Protein AF-A0A955S721-F1 (afdb_monomer_lite)

pLDDT: mean 91.42, std 8.75, range [53.0, 98.25]

Secondary structure (DSSP, 8-state):
---HHHHHHHHHTTS--HHHHHHHHHHHHHHHHHHHHHHHHHHHHHIIIIIHHHHHHHHHHHHHHHHHHHHHH----HHHHHHHHHHHHHHHHHHHHHHHHHHHTTT--HHHHHHHHHHHHHHHHHHHTTS-TTT-SS--HHHHHH--

Structure (mmCIF, N/CA/C/O backbone):
data_AF-A0A955S721-F1
#
_entry.id   AF-A0A955S721-F1
#
loop_
_atom_site.group_PDB
_atom_site.id
_atom_site.type_symbol
_atom_site.label_atom_id
_atom_site.label_alt_id
_atom_site.label_comp_id
_atom_site.label_asym_id
_atom_site.label_entity_id
_atom_site.label_seq_id
_atom_site.pdbx_PDB_ins_code
_atom_site.Cartn_x
_atom_site.Cartn_y
_atom_site.Cartn_z
_atom_site.occupancy
_atom_site.B_iso_or_equiv
_atom_site.auth_seq_id
_atom_site.auth_comp_id
_atom_site.auth_asym_id
_atom_site.auth_atom_id
_atom_site.pdbx_PDB_model_num
ATOM 1 N N . MET A 1 1 ? 17.871 -9.923 -25.644 1.00 61.72 1 MET A N 1
ATOM 2 C CA . MET A 1 1 ? 18.317 -9.197 -26.860 1.00 61.72 1 MET A CA 1
ATOM 3 C C . MET A 1 1 ? 19.834 -9.193 -27.061 1.00 61.72 1 MET A C 1
ATOM 5 O O . MET A 1 1 ? 20.244 -9.064 -28.200 1.00 61.72 1 MET A O 1
ATOM 9 N N . LYS A 1 2 ? 20.662 -9.398 -26.020 1.00 66.12 2 LYS A N 1
ATOM 10 C CA . LYS A 1 2 ? 22.135 -9.468 -26.142 1.00 66.12 2 LYS A CA 1
ATOM 11 C C . LYS A 1 2 ? 22.715 -10.851 -26.504 1.00 66.12 2 LYS A C 1
ATOM 13 O O . LYS A 1 2 ? 23.930 -10.991 -26.593 1.00 66.12 2 LYS A O 1
ATOM 18 N N . ASP A 1 3 ? 21.881 -11.883 -26.681 1.00 80.56 3 ASP A N 1
ATOM 19 C CA . ASP A 1 3 ? 22.364 -13.206 -27.108 1.00 80.56 3 ASP A CA 1
ATOM 20 C C . ASP A 1 3 ? 22.843 -13.121 -28.564 1.00 80.56 3 ASP A C 1
ATOM 22 O O . ASP A 1 3 ? 22.133 -12.620 -29.441 1.00 80.56 3 ASP A O 1
ATOM 26 N N . LYS A 1 4 ? 24.049 -13.630 -28.814 1.00 77.75 4 LYS A N 1
ATOM 27 C CA . LYS A 1 4 ? 24.694 -13.636 -30.127 1.00 77.75 4 LYS A CA 1
ATOM 28 C C . LYS A 1 4 ? 23.830 -14.325 -31.191 1.00 77.75 4 LYS A C 1
ATOM 30 O O . LYS A 1 4 ? 23.745 -13.828 -32.308 1.00 77.75 4 LYS A O 1
ATOM 35 N N . ARG A 1 5 ? 23.106 -15.388 -30.822 1.00 82.75 5 ARG A N 1
ATOM 36 C CA . ARG A 1 5 ? 22.188 -16.116 -31.718 1.00 82.75 5 ARG A CA 1
ATOM 37 C C . ARG A 1 5 ? 21.004 -15.260 -32.160 1.00 82.75 5 ARG A C 1
ATOM 39 O O . ARG A 1 5 ? 20.544 -15.379 -33.290 1.00 82.75 5 ARG A O 1
ATOM 46 N N . ILE A 1 6 ? 20.521 -14.389 -31.272 1.00 80.62 6 ILE A N 1
ATOM 47 C CA . ILE A 1 6 ? 19.428 -13.461 -31.574 1.00 80.62 6 ILE A CA 1
ATOM 48 C C . ILE A 1 6 ? 19.939 -12.386 -32.536 1.00 80.62 6 ILE A C 1
ATOM 50 O O . ILE A 1 6 ? 19.317 -12.158 -33.567 1.00 80.62 6 ILE A O 1
ATOM 54 N N . ALA A 1 7 ? 21.096 -11.782 -32.258 1.00 80.94 7 ALA A N 1
ATOM 55 C CA . ALA A 1 7 ? 21.677 -10.771 -33.142 1.00 80.94 7 ALA A CA 1
ATOM 56 C C . ALA A 1 7 ? 21.934 -11.306 -34.565 1.00 80.94 7 ALA A C 1
ATOM 58 O O . ALA A 1 7 ? 21.541 -10.665 -35.537 1.00 80.94 7 ALA A O 1
ATOM 59 N N . GLU A 1 8 ? 22.505 -12.509 -34.685 1.00 83.75 8 GLU A N 1
ATOM 60 C CA . GLU A 1 8 ? 22.779 -13.161 -35.974 1.00 83.75 8 GLU A CA 1
ATOM 61 C C . GLU A 1 8 ? 21.500 -13.486 -36.765 1.00 83.75 8 GLU A C 1
ATOM 63 O O . GLU A 1 8 ? 21.492 -13.394 -37.994 1.00 83.75 8 GLU A O 1
ATOM 68 N N . LEU A 1 9 ? 20.405 -13.840 -36.081 1.00 87.00 9 LEU A N 1
ATOM 69 C CA . LEU A 1 9 ? 19.104 -14.076 -36.711 1.00 87.00 9 LEU A CA 1
ATOM 70 C C . LEU A 1 9 ? 18.547 -12.786 -37.333 1.00 87.00 9 LEU A C 1
ATOM 72 O O . LEU A 1 9 ? 18.195 -12.768 -38.512 1.00 87.00 9 LEU A O 1
ATOM 76 N N . PHE A 1 10 ? 18.493 -11.699 -36.559 1.00 85.56 10 PHE A N 1
ATOM 77 C CA . PHE A 1 10 ? 17.971 -10.406 -37.022 1.00 85.56 10 PHE A CA 1
ATOM 78 C C . PHE A 1 10 ? 18.799 -9.815 -38.170 1.00 85.56 10 PHE A C 1
ATOM 80 O O . PHE A 1 10 ? 18.228 -9.261 -39.114 1.00 85.56 10 PHE A O 1
ATOM 87 N N . GLU A 1 11 ? 20.121 -9.989 -38.122 1.00 85.00 11 GLU A N 1
ATOM 88 C CA . GLU A 1 11 ? 21.040 -9.527 -39.160 1.00 85.00 11 GLU A CA 1
ATOM 89 C C . GLU A 1 11 ? 20.899 -10.355 -40.449 1.00 85.00 11 GLU A C 1
ATOM 91 O O . GLU A 1 11 ? 20.787 -9.787 -41.538 1.00 85.00 11 GLU A O 1
ATOM 96 N N . ARG A 1 12 ? 20.783 -11.690 -40.344 1.00 86.69 12 ARG A N 1
ATOM 97 C CA . ARG A 1 12 ? 20.548 -12.582 -41.497 1.00 86.69 12 ARG A CA 1
ATOM 98 C C . ARG A 1 12 ? 19.253 -12.245 -42.234 1.00 86.69 12 ARG A C 1
ATOM 100 O O . ARG A 1 12 ? 19.220 -12.280 -43.462 1.00 86.69 12 ARG A O 1
ATOM 107 N N . HIS A 1 13 ? 18.199 -11.914 -41.494 1.00 88.88 13 HIS A N 1
ATOM 108 C CA . HIS A 1 13 ? 16.909 -11.530 -42.066 1.00 88.88 13 HIS A CA 1
ATOM 109 C C . HIS A 1 13 ? 16.834 -10.047 -42.474 1.00 88.88 13 HIS A C 1
ATOM 111 O O . HIS A 1 13 ? 15.786 -9.615 -42.945 1.00 88.88 13 HIS A O 1
ATOM 117 N N . LYS A 1 14 ? 17.929 -9.278 -42.337 1.00 83.50 14 LYS A N 1
ATOM 118 C CA . LYS A 1 14 ? 18.011 -7.838 -42.651 1.00 83.50 14 LYS A CA 1
ATOM 119 C C . LYS A 1 14 ? 16.933 -6.994 -41.955 1.00 83.50 14 LYS A C 1
ATOM 121 O O . LYS A 1 14 ? 16.479 -5.995 -42.503 1.00 83.50 14 LYS A O 1
ATOM 126 N N . VAL A 1 15 ? 16.518 -7.405 -40.755 1.00 89.12 15 VAL A N 1
ATOM 127 C CA . VAL A 1 15 ? 15.484 -6.711 -39.972 1.00 89.12 15 VAL A CA 1
ATOM 128 C C . VAL A 1 15 ? 16.112 -5.634 -39.089 1.00 89.12 15 VAL A C 1
ATOM 130 O O . VAL A 1 15 ? 15.632 -4.507 -39.068 1.00 89.12 15 VAL A O 1
ATOM 133 N N . LEU A 1 16 ? 17.184 -5.974 -38.363 1.00 84.12 16 LEU A N 1
ATOM 134 C CA . LEU A 1 16 ? 17.937 -5.053 -37.506 1.00 84.12 16 LEU A CA 1
ATOM 135 C C . LEU A 1 16 ? 19.421 -5.428 -37.506 1.00 84.12 16 LEU A C 1
ATOM 137 O O . LEU A 1 16 ? 19.770 -6.608 -37.467 1.00 84.12 16 LEU A O 1
ATOM 141 N N . SER A 1 17 ? 20.289 -4.422 -37.481 1.00 86.81 17 SER A N 1
ATOM 142 C CA . SER A 1 17 ? 21.715 -4.591 -37.205 1.00 86.81 17 SER A CA 1
ATOM 143 C C . SER A 1 17 ? 21.972 -4.807 -35.711 1.00 86.81 17 SER A C 1
ATOM 145 O O . SER A 1 17 ? 21.184 -4.407 -34.848 1.00 86.81 17 SER A O 1
ATOM 147 N N . LYS A 1 18 ? 23.136 -5.376 -35.375 1.00 84.88 18 LYS A N 1
ATOM 148 C CA . LYS A 1 18 ? 23.574 -5.532 -33.979 1.00 84.88 18 LYS A CA 1
ATOM 149 C C . LYS A 1 18 ? 23.572 -4.204 -33.206 1.00 84.88 18 LYS A C 1
ATOM 151 O O . LYS A 1 18 ? 23.126 -4.159 -32.065 1.00 84.88 18 LYS A O 1
ATOM 156 N N . LYS A 1 19 ? 24.010 -3.112 -33.846 1.00 86.56 19 LYS A N 1
ATOM 157 C CA . LYS A 1 19 ? 24.032 -1.769 -33.243 1.00 86.56 19 LYS A CA 1
ATOM 158 C C . LYS A 1 19 ? 22.622 -1.264 -32.921 1.00 86.56 19 LYS A C 1
ATOM 160 O O . LYS A 1 19 ? 22.406 -0.691 -31.857 1.00 86.56 19 LYS A O 1
ATOM 165 N N . GLU A 1 20 ? 21.664 -1.483 -33.819 1.00 85.62 20 GLU A N 1
ATOM 166 C CA . GLU A 1 20 ? 20.265 -1.100 -33.595 1.00 85.62 20 GLU A CA 1
ATOM 167 C C . GLU A 1 20 ? 19.607 -1.952 -32.505 1.00 85.62 20 GLU A C 1
ATOM 169 O O . GLU A 1 20 ? 18.848 -1.422 -31.696 1.00 85.62 20 GLU A O 1
ATOM 174 N N . LEU A 1 21 ? 19.922 -3.250 -32.438 1.00 86.88 21 LEU A N 1
ATOM 175 C CA . LEU A 1 21 ? 19.459 -4.132 -31.362 1.00 86.88 21 LEU A CA 1
ATOM 176 C C . LEU A 1 21 ? 19.964 -3.684 -29.988 1.00 86.88 21 LEU A C 1
ATOM 178 O O . LEU A 1 21 ? 19.173 -3.619 -29.046 1.00 86.88 21 LEU A O 1
ATOM 182 N N . ASP A 1 22 ? 21.252 -3.357 -29.877 1.00 86.62 22 ASP A N 1
ATOM 183 C CA . ASP A 1 22 ? 21.845 -2.878 -28.626 1.00 86.62 22 ASP A CA 1
ATOM 184 C C . ASP A 1 22 ? 21.250 -1.524 -28.208 1.00 86.62 22 ASP A C 1
ATOM 186 O O . ASP A 1 22 ? 20.913 -1.331 -27.038 1.00 86.62 22 ASP A O 1
ATOM 190 N N . SER A 1 23 ? 21.047 -0.611 -29.165 1.00 88.75 23 SER A N 1
ATOM 191 C CA . SER A 1 23 ? 20.403 0.683 -28.911 1.00 88.75 23 SER A CA 1
ATOM 192 C C . SER A 1 23 ? 18.960 0.519 -28.426 1.00 88.75 23 SER A C 1
ATOM 194 O O . SER A 1 23 ? 18.592 1.110 -27.413 1.00 88.75 23 SER A O 1
ATOM 196 N N . ARG A 1 24 ? 18.159 -0.332 -29.082 1.00 90.19 24 ARG A N 1
ATOM 197 C CA . ARG A 1 24 ? 16.780 -0.628 -28.656 1.00 90.19 24 ARG A CA 1
ATOM 198 C C . ARG A 1 24 ? 16.731 -1.263 -27.274 1.00 90.19 24 ARG A C 1
ATOM 200 O O . ARG A 1 24 ? 15.890 -0.885 -26.470 1.00 90.19 24 ARG A O 1
ATOM 207 N N . TYR A 1 25 ? 17.634 -2.200 -26.988 1.00 89.19 25 TYR A N 1
ATOM 208 C CA . TYR A 1 25 ? 17.732 -2.796 -25.659 1.00 89.19 25 TYR A CA 1
ATOM 209 C C . TYR A 1 25 ? 17.993 -1.732 -24.587 1.00 89.19 25 TYR A C 1
ATOM 211 O O . TYR A 1 25 ? 17.319 -1.745 -23.564 1.00 89.19 25 TYR A O 1
ATOM 219 N N . GLY A 1 26 ? 18.919 -0.798 -24.839 1.00 89.31 26 GLY A N 1
ATOM 220 C CA . GLY A 1 26 ? 19.186 0.317 -23.928 1.00 89.31 26 GLY A CA 1
ATOM 221 C C . GLY A 1 26 ? 17.935 1.149 -23.645 1.00 89.31 26 GLY A C 1
ATOM 222 O O . GLY A 1 26 ? 17.571 1.314 -22.485 1.00 89.31 26 GLY A O 1
ATOM 223 N N . VAL A 1 27 ? 17.229 1.573 -24.699 1.00 93.12 27 VAL A N 1
ATOM 224 C CA . VAL A 1 27 ? 15.976 2.342 -24.575 1.00 93.12 27 VAL A CA 1
ATOM 225 C C . VAL A 1 27 ? 14.912 1.566 -23.795 1.00 93.12 27 VAL A C 1
ATOM 227 O O . VAL A 1 27 ? 14.238 2.138 -22.941 1.00 93.12 27 VAL A O 1
ATOM 230 N N . TYR A 1 28 ? 14.753 0.262 -24.044 1.00 92.44 28 TYR A N 1
ATOM 231 C CA . TYR A 1 28 ? 13.777 -0.556 -23.318 1.00 92.44 28 TYR A CA 1
ATOM 232 C C . TYR A 1 28 ? 14.135 -0.742 -21.847 1.00 92.44 28 TYR A C 1
ATOM 234 O O . TYR A 1 28 ? 13.242 -0.682 -21.006 1.00 92.44 28 TYR A O 1
ATOM 242 N N . THR A 1 29 ? 15.413 -0.952 -21.525 1.00 92.75 29 THR A N 1
ATOM 243 C CA . THR A 1 29 ? 15.860 -1.038 -20.131 1.00 92.75 29 THR A CA 1
ATOM 244 C C . THR A 1 29 ? 15.613 0.277 -19.403 1.00 92.75 29 THR A C 1
ATOM 246 O O . THR A 1 29 ? 15.015 0.253 -18.334 1.00 92.75 29 THR A O 1
ATOM 249 N N . GLU A 1 30 ? 15.987 1.409 -19.999 1.00 94.25 30 GLU A N 1
ATOM 250 C CA . GLU A 1 30 ? 15.743 2.732 -19.416 1.00 94.25 30 GLU A CA 1
ATOM 251 C C . GLU A 1 30 ? 14.246 2.973 -19.202 1.00 94.25 30 GLU A C 1
ATOM 253 O O . GLU A 1 30 ? 13.820 3.279 -18.094 1.00 94.25 30 GLU A O 1
ATOM 258 N N . THR A 1 31 ? 13.427 2.725 -20.228 1.00 95.69 31 THR A N 1
ATOM 259 C CA . THR A 1 31 ? 11.966 2.871 -20.139 1.00 95.69 31 THR A CA 1
ATOM 260 C C . THR A 1 31 ? 11.388 2.009 -19.016 1.00 95.69 31 THR A C 1
ATOM 262 O O . THR A 1 31 ? 10.575 2.485 -18.228 1.00 95.69 31 THR A O 1
ATOM 265 N N . TYR A 1 32 ? 11.819 0.750 -18.909 1.00 95.31 32 TYR A N 1
ATOM 266 C CA . TYR A 1 32 ? 11.372 -0.157 -17.854 1.00 95.31 32 TYR A CA 1
ATOM 267 C C . TYR A 1 32 ? 11.765 0.343 -16.459 1.00 95.31 32 TYR A C 1
ATOM 269 O O . TYR A 1 32 ? 10.926 0.381 -15.560 1.00 95.31 32 TYR A O 1
ATOM 277 N N . GLU A 1 33 ? 13.022 0.751 -16.272 1.00 96.00 33 GLU A N 1
ATOM 278 C CA . GLU A 1 33 ? 13.502 1.288 -14.996 1.00 96.00 33 GLU A CA 1
ATOM 279 C C . GLU A 1 33 ? 12.746 2.553 -14.588 1.00 96.00 33 GLU A C 1
ATOM 281 O O . GLU A 1 33 ? 12.371 2.703 -13.423 1.00 96.00 33 GLU A O 1
ATOM 286 N N . THR A 1 34 ? 12.476 3.429 -15.551 1.00 95.94 34 THR A N 1
ATOM 287 C CA . THR A 1 34 ? 11.700 4.649 -15.358 1.00 95.94 34 THR A CA 1
ATOM 288 C C . THR A 1 34 ? 10.262 4.344 -14.951 1.00 95.94 34 THR A C 1
ATOM 290 O O . THR A 1 34 ? 9.798 4.892 -13.952 1.00 95.94 34 THR A O 1
ATOM 293 N N . ILE A 1 35 ? 9.572 3.441 -15.657 1.00 97.75 35 ILE A N 1
ATOM 294 C CA . ILE A 1 35 ? 8.191 3.047 -15.335 1.00 97.75 35 ILE A CA 1
ATOM 295 C C . ILE A 1 35 ? 8.109 2.485 -13.915 1.00 97.75 35 ILE A C 1
ATOM 297 O O . ILE A 1 35 ? 7.329 2.988 -13.113 1.00 97.75 35 ILE A O 1
ATOM 301 N N . VAL A 1 36 ? 8.967 1.521 -13.565 1.00 97.75 36 VAL A N 1
ATOM 302 C CA . VAL A 1 36 ? 8.957 0.895 -12.230 1.00 97.75 36 VAL A CA 1
ATOM 303 C C . VAL A 1 36 ? 9.166 1.928 -11.120 1.00 97.75 36 VAL A C 1
ATOM 305 O O . VAL A 1 36 ? 8.556 1.838 -10.055 1.00 97.75 36 VAL A O 1
ATOM 308 N N . ARG A 1 37 ? 10.025 2.929 -11.344 1.00 97.56 37 ARG A N 1
ATOM 309 C CA . ARG A 1 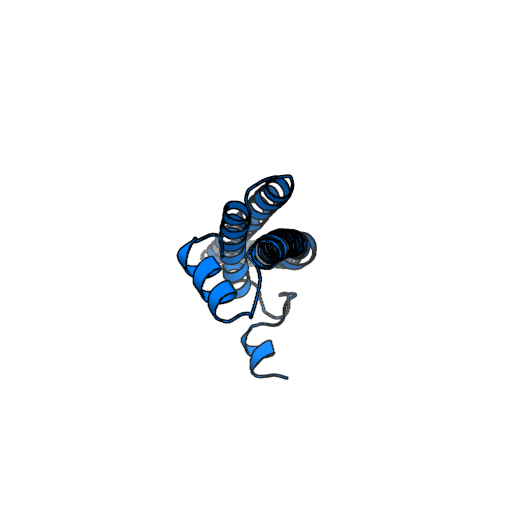37 ? 10.246 4.006 -10.370 1.00 97.56 37 ARG A CA 1
ATOM 310 C C . ARG A 1 37 ? 9.041 4.933 -10.247 1.00 97.56 37 ARG A C 1
ATOM 312 O O . ARG A 1 37 ? 8.703 5.311 -9.129 1.00 97.56 37 ARG A O 1
ATOM 319 N N . TYR A 1 38 ? 8.400 5.288 -11.360 1.00 97.88 38 TYR A N 1
ATOM 320 C CA . TYR A 1 38 ? 7.186 6.103 -11.334 1.00 97.88 38 TYR A CA 1
ATOM 321 C C . TYR A 1 38 ? 6.028 5.379 -10.647 1.00 97.88 38 TYR A C 1
ATOM 323 O O . TYR A 1 38 ? 5.382 5.972 -9.789 1.00 97.88 38 TYR A O 1
ATOM 331 N N . GLU A 1 39 ? 5.810 4.101 -10.957 1.00 97.44 39 GLU A N 1
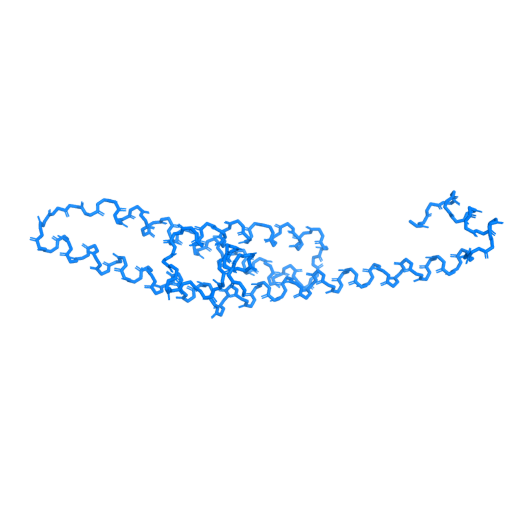ATOM 332 C CA . GLU A 1 39 ? 4.798 3.268 -10.299 1.00 97.44 39 GLU A CA 1
ATOM 333 C C . GLU A 1 39 ? 5.045 3.174 -8.792 1.00 97.44 39 GLU A C 1
ATOM 335 O O . GLU A 1 39 ? 4.122 3.365 -8.004 1.00 97.44 39 GLU A O 1
ATOM 340 N N . GLY A 1 40 ? 6.298 2.963 -8.374 1.00 97.81 40 GLY A N 1
ATOM 341 C CA . GLY A 1 40 ? 6.648 2.931 -6.955 1.00 97.81 40 GLY A CA 1
ATOM 342 C C . GLY A 1 40 ? 6.435 4.269 -6.248 1.00 97.81 40 GLY A C 1
ATOM 343 O O . GLY A 1 40 ? 5.933 4.296 -5.126 1.00 97.81 40 GLY A O 1
ATOM 344 N N . ALA A 1 41 ? 6.778 5.385 -6.895 1.00 97.88 41 ALA A N 1
ATOM 345 C CA . ALA A 1 41 ? 6.542 6.715 -6.339 1.00 97.88 41 ALA A CA 1
ATOM 346 C C . ALA A 1 41 ? 5.042 7.010 -6.199 1.00 97.88 41 ALA A C 1
ATOM 348 O O . ALA A 1 41 ? 4.611 7.503 -5.159 1.00 97.88 41 ALA A O 1
ATOM 349 N N . LEU A 1 42 ? 4.253 6.662 -7.219 1.00 97.69 42 LEU A N 1
ATOM 350 C CA . LEU A 1 42 ? 2.803 6.812 -7.200 1.00 97.69 42 LEU A CA 1
ATOM 351 C C . LEU A 1 42 ? 2.168 5.945 -6.108 1.00 97.69 42 LEU A C 1
ATOM 353 O O . LEU A 1 42 ? 1.347 6.442 -5.347 1.00 97.69 42 LEU A O 1
ATOM 357 N N . ALA A 1 43 ? 2.578 4.681 -5.984 1.00 97.31 43 ALA A N 1
ATOM 358 C CA . ALA A 1 43 ? 2.077 3.787 -4.944 1.00 97.31 43 ALA A CA 1
ATOM 359 C C . ALA A 1 43 ? 2.338 4.355 -3.539 1.00 97.31 43 ALA A C 1
ATOM 361 O O . ALA A 1 43 ? 1.422 4.420 -2.723 1.00 97.31 43 ALA A O 1
ATOM 362 N N . ALA A 1 44 ? 3.560 4.829 -3.273 1.00 97.81 44 ALA A N 1
ATOM 363 C CA . ALA A 1 44 ? 3.900 5.466 -2.002 1.00 97.81 44 ALA A CA 1
ATOM 364 C C . ALA A 1 44 ? 3.048 6.718 -1.730 1.00 97.81 44 ALA A C 1
ATOM 366 O O . ALA A 1 44 ? 2.598 6.935 -0.604 1.00 97.81 44 ALA A O 1
ATOM 367 N N . ASP A 1 45 ? 2.816 7.545 -2.750 1.00 97.94 45 ASP A N 1
ATOM 368 C CA . ASP A 1 45 ? 1.988 8.744 -2.631 1.00 97.94 45 ASP A CA 1
ATOM 369 C C . ASP A 1 45 ? 0.525 8.403 -2.320 1.00 97.94 45 ASP A C 1
ATOM 371 O O . ASP A 1 45 ? -0.035 8.918 -1.351 1.00 97.94 45 ASP A O 1
ATOM 375 N N . MET A 1 46 ? -0.064 7.459 -3.060 1.00 97.00 46 MET A N 1
ATOM 376 C CA . MET A 1 46 ? -1.432 6.981 -2.840 1.00 97.00 46 MET A CA 1
ATOM 377 C C . MET A 1 46 ? -1.621 6.396 -1.438 1.00 97.00 46 MET A C 1
ATOM 379 O O . MET A 1 46 ? -2.629 6.675 -0.788 1.00 97.00 46 MET A O 1
ATOM 383 N N . VAL A 1 47 ? -0.655 5.621 -0.931 1.00 97.00 47 VAL A N 1
ATOM 384 C CA . VAL A 1 47 ? -0.763 5.064 0.425 1.00 97.00 47 VAL A CA 1
ATOM 385 C C . VAL A 1 47 ? -0.796 6.170 1.479 1.00 97.00 47 VAL A C 1
ATOM 387 O O . VAL A 1 47 ? -1.658 6.146 2.356 1.00 97.00 47 VAL A O 1
ATOM 390 N N . LYS A 1 48 ? 0.084 7.172 1.382 1.00 96.69 48 LYS A N 1
ATOM 391 C CA . LYS A 1 48 ? 0.147 8.274 2.360 1.00 96.69 48 LYS A CA 1
ATOM 392 C C . LYS A 1 48 ? -1.055 9.208 2.299 1.00 96.69 48 LYS A C 1
ATOM 394 O O . LYS A 1 48 ? -1.467 9.724 3.333 1.00 96.69 48 LYS A O 1
ATOM 399 N N . THR A 1 49 ? -1.551 9.487 1.097 1.00 96.12 49 THR A N 1
ATOM 400 C CA . THR A 1 49 ? -2.545 10.546 0.871 1.00 96.12 49 THR A CA 1
ATOM 401 C C . THR A 1 49 ? -3.978 10.036 0.871 1.00 96.12 49 THR A C 1
ATOM 403 O O . THR A 1 49 ? -4.876 10.800 1.213 1.00 96.12 49 THR A O 1
ATOM 406 N N . LEU A 1 50 ? -4.197 8.763 0.528 1.00 95.94 50 LEU A N 1
ATOM 407 C CA . LEU A 1 50 ? -5.529 8.171 0.405 1.00 95.94 50 LEU A CA 1
ATOM 408 C C . LEU A 1 50 ? -5.743 7.062 1.442 1.00 95.94 50 LEU A C 1
ATOM 410 O O . LEU A 1 50 ? -6.625 7.167 2.290 1.00 95.94 50 LEU A O 1
ATOM 414 N N . ILE A 1 51 ? -4.918 6.011 1.408 1.00 95.75 51 ILE A N 1
ATOM 415 C CA . ILE A 1 51 ? -5.201 4.759 2.136 1.00 95.75 51 ILE A CA 1
ATOM 416 C C . ILE A 1 51 ? -4.987 4.897 3.648 1.00 95.75 51 ILE A C 1
ATOM 418 O O . ILE A 1 51 ? -5.863 4.529 4.429 1.00 95.75 51 ILE A O 1
ATOM 422 N N . VAL A 1 52 ? -3.842 5.432 4.086 1.00 95.12 52 VAL A N 1
ATOM 423 C CA . VAL A 1 52 ? -3.542 5.598 5.519 1.00 95.12 52 VAL A CA 1
ATOM 424 C C . VAL A 1 52 ? -4.547 6.531 6.209 1.00 95.12 52 VAL A C 1
ATOM 426 O O . VAL A 1 52 ? -5.033 6.155 7.275 1.00 95.12 52 VAL A O 1
ATOM 429 N N . PRO A 1 53 ? -4.926 7.694 5.638 1.00 96.06 53 PRO A N 1
ATOM 430 C CA . PRO A 1 53 ? -5.980 8.532 6.211 1.00 96.06 53 PRO A CA 1
ATOM 431 C C . PRO A 1 53 ? -7.319 7.804 6.387 1.00 96.06 53 PRO A C 1
ATOM 433 O O . PRO A 1 53 ? -7.902 7.877 7.467 1.00 96.06 53 PRO A O 1
ATOM 436 N N . ALA A 1 54 ? -7.765 7.044 5.380 1.00 95.94 54 ALA A N 1
ATOM 437 C CA . ALA A 1 54 ? -9.003 6.265 5.454 1.00 95.94 54 ALA A CA 1
ATOM 438 C C . ALA A 1 54 ? -8.945 5.180 6.549 1.00 95.94 54 ALA A C 1
ATOM 440 O O . ALA A 1 54 ? -9.868 5.028 7.354 1.00 95.94 54 ALA A O 1
ATOM 441 N N . ALA A 1 55 ? -7.826 4.453 6.639 1.00 96.12 55 ALA A N 1
ATOM 442 C CA . ALA A 1 55 ? -7.613 3.456 7.686 1.00 96.12 55 ALA A CA 1
ATOM 443 C C . ALA A 1 55 ? -7.565 4.086 9.091 1.00 96.12 55 ALA A C 1
ATOM 445 O O . ALA A 1 55 ? -8.074 3.503 10.054 1.00 96.12 55 ALA A O 1
ATOM 446 N N . LEU A 1 56 ? -6.986 5.283 9.220 1.00 96.06 56 LEU A N 1
ATOM 447 C CA . LEU A 1 56 ? -6.911 6.019 10.480 1.00 96.06 56 LEU A CA 1
ATOM 448 C C . LEU A 1 56 ? -8.295 6.487 10.948 1.00 96.06 56 LEU A C 1
ATOM 450 O O . LEU A 1 56 ? -8.615 6.345 12.130 1.00 96.06 56 LEU A O 1
ATOM 454 N N . GLU A 1 57 ? -9.124 6.993 10.033 1.00 96.50 57 GLU A N 1
ATOM 455 C CA . GLU A 1 57 ? -10.515 7.363 10.317 1.00 96.50 57 GLU A CA 1
ATOM 456 C C . GLU A 1 57 ? -11.301 6.160 10.851 1.00 96.50 57 GLU A C 1
ATOM 458 O O . GLU A 1 57 ? -11.904 6.219 11.926 1.00 96.50 57 GLU A O 1
ATOM 463 N N . TYR A 1 58 ? -11.220 5.020 10.162 1.00 96.81 58 TYR A N 1
ATOM 464 C CA . TYR A 1 58 ? -11.909 3.813 10.605 1.00 96.81 58 TYR A CA 1
ATOM 465 C C . TYR A 1 58 ? -11.383 3.286 11.952 1.00 96.81 58 TYR A C 1
ATOM 467 O O . TYR A 1 58 ? -12.162 2.889 12.821 1.00 96.81 58 TYR A O 1
ATOM 475 N N . THR A 1 59 ? -10.069 3.357 12.179 1.00 96.38 59 THR A N 1
ATOM 476 C CA . THR A 1 59 ? -9.437 3.020 13.467 1.00 96.38 59 THR A CA 1
ATOM 477 C C . THR A 1 59 ? -10.005 3.870 14.611 1.00 96.38 59 THR A C 1
ATOM 479 O O . THR A 1 59 ? -10.285 3.342 15.693 1.00 96.38 59 THR A O 1
ATOM 482 N N . ALA A 1 60 ? -10.225 5.170 14.385 1.00 96.44 60 ALA A N 1
ATOM 483 C CA . ALA A 1 60 ? -10.833 6.060 15.374 1.00 96.44 60 ALA A CA 1
ATOM 484 C C . ALA A 1 60 ? -12.283 5.653 15.694 1.00 96.44 60 ALA A C 1
ATOM 486 O O . ALA A 1 60 ? -12.633 5.519 16.872 1.00 96.44 60 ALA A O 1
ATOM 487 N N . ASN A 1 61 ? -13.083 5.347 14.666 1.00 96.25 61 ASN A N 1
ATOM 488 C CA . ASN A 1 61 ? -14.472 4.892 14.812 1.00 96.25 61 ASN A CA 1
ATOM 489 C C . ASN A 1 61 ? -14.572 3.577 15.610 1.00 96.25 61 ASN A C 1
ATOM 491 O O . ASN A 1 61 ? -15.418 3.427 16.500 1.00 96.25 61 ASN A O 1
ATOM 495 N N . LEU A 1 62 ? -13.675 2.620 15.348 1.00 95.88 62 LEU A N 1
ATOM 496 C CA . LEU A 1 62 ? -13.599 1.361 16.097 1.00 95.88 62 LEU A CA 1
ATOM 497 C C . LEU A 1 62 ? -13.231 1.595 17.569 1.00 95.88 62 LEU A C 1
ATOM 499 O O . LEU A 1 62 ? -13.826 0.988 18.465 1.00 95.88 62 LEU A O 1
ATOM 503 N N . ALA A 1 63 ? -12.275 2.487 17.839 1.00 95.38 63 ALA A N 1
ATOM 504 C CA . ALA A 1 63 ? -11.865 2.818 19.200 1.00 95.38 63 ALA A CA 1
ATOM 505 C C . ALA A 1 63 ? -12.996 3.488 20.001 1.00 95.38 63 ALA A C 1
ATOM 507 O O . ALA A 1 63 ? -13.185 3.173 21.180 1.00 95.38 63 ALA A O 1
ATOM 508 N N . GLU A 1 64 ? -13.768 4.380 19.377 1.00 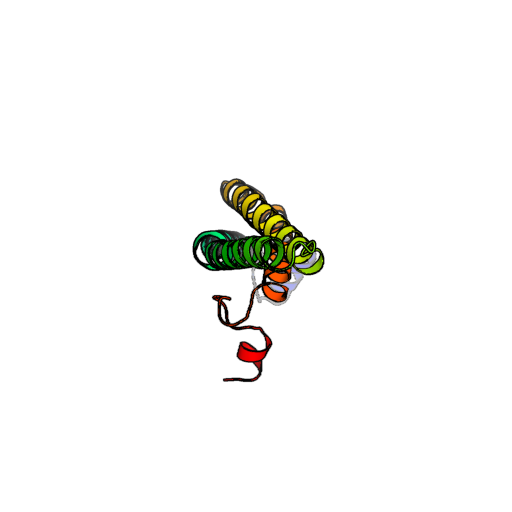95.69 64 GLU A N 1
ATOM 509 C CA . GLU A 1 64 ? -14.957 4.982 19.988 1.00 95.69 64 GLU A CA 1
ATOM 510 C C . GLU A 1 64 ? -16.043 3.935 20.262 1.00 95.69 64 GLU A C 1
ATOM 512 O O . GLU A 1 64 ? -16.579 3.868 21.370 1.00 95.69 64 GLU A O 1
ATOM 517 N N . THR A 1 65 ? -16.292 3.042 19.304 1.00 93.69 65 THR A N 1
ATOM 518 C CA . THR A 1 65 ? -17.251 1.938 19.453 1.00 93.69 65 THR A CA 1
ATOM 519 C C . THR A 1 65 ? -16.909 1.046 20.650 1.00 93.69 65 THR A C 1
ATOM 521 O O . THR A 1 65 ? -17.785 0.713 21.451 1.00 93.69 65 THR A O 1
ATOM 524 N N . ILE A 1 66 ? -15.629 0.695 20.830 1.00 94.19 66 ILE A N 1
ATOM 525 C CA . ILE A 1 66 ? -15.168 -0.101 21.979 1.00 94.19 66 ILE A CA 1
ATOM 526 C C . ILE A 1 66 ? -15.458 0.625 23.299 1.00 94.19 66 ILE A C 1
ATOM 528 O O . ILE A 1 66 ? -16.016 0.015 24.213 1.00 94.19 66 ILE A O 1
ATOM 532 N N . LYS A 1 67 ? -15.126 1.921 23.398 1.00 93.75 67 LYS A N 1
ATOM 533 C CA . LYS A 1 67 ? -15.394 2.734 24.600 1.00 93.75 67 LYS A CA 1
ATOM 534 C C . LYS A 1 67 ? -16.891 2.795 24.921 1.00 93.75 67 LYS A C 1
ATOM 536 O O . LYS A 1 67 ? -17.278 2.663 26.083 1.00 93.75 67 LYS A O 1
ATOM 541 N N . SER A 1 68 ? -17.736 2.946 23.905 1.00 92.81 68 SER A N 1
ATOM 542 C CA . SER A 1 68 ? -19.194 3.005 24.060 1.00 92.81 68 SER A CA 1
ATOM 543 C C . SER A 1 68 ? -19.778 1.676 24.548 1.00 92.81 68 SER A C 1
ATOM 545 O O . SER A 1 68 ? -20.529 1.655 25.521 1.00 92.81 68 SER A O 1
ATOM 547 N N . ILE A 1 69 ? -19.379 0.545 23.958 1.00 90.81 69 ILE A N 1
ATOM 548 C CA . ILE A 1 69 ? -19.857 -0.782 24.387 1.00 90.81 69 ILE A CA 1
ATOM 549 C C . ILE A 1 69 ? -19.417 -1.090 25.824 1.00 90.81 69 ILE A C 1
ATOM 551 O O . ILE A 1 69 ? -20.222 -1.551 26.637 1.00 90.81 69 ILE A O 1
ATOM 555 N N . GLU A 1 70 ? -18.147 -0.837 26.147 1.00 91.56 70 GLU A N 1
ATOM 556 C CA . GLU A 1 70 ? -17.586 -1.153 27.463 1.00 91.56 70 GLU A CA 1
ATOM 557 C C . GLU A 1 70 ? -18.137 -0.233 28.565 1.00 91.56 70 GLU A C 1
ATOM 559 O O . GLU A 1 70 ? -18.287 -0.679 29.703 1.00 91.56 70 GLU A O 1
ATOM 564 N N . SER A 1 71 ? -18.507 1.012 28.242 1.00 90.81 71 SER A N 1
ATOM 565 C CA . SER A 1 71 ? -19.114 1.935 29.212 1.00 90.81 71 SER A CA 1
ATOM 566 C C . SER A 1 71 ? -20.579 1.608 29.525 1.00 90.81 71 SER A C 1
ATOM 568 O O . SER A 1 71 ? -20.977 1.693 30.687 1.00 90.81 71 SER A O 1
ATOM 570 N N . ILE A 1 72 ? -21.366 1.188 28.527 1.00 89.75 72 ILE A N 1
ATOM 571 C CA . ILE A 1 72 ? -22.803 0.905 28.688 1.00 89.75 72 ILE A CA 1
ATOM 572 C C . ILE A 1 72 ? -23.028 -0.509 29.232 1.00 89.75 72 ILE A C 1
ATOM 574 O O . ILE A 1 72 ? -23.666 -0.690 30.269 1.00 89.75 72 ILE A O 1
ATOM 578 N N . ASN A 1 73 ? -22.487 -1.521 28.550 1.00 80.19 73 ASN A N 1
ATOM 579 C CA . ASN A 1 73 ? -22.808 -2.923 28.828 1.00 80.19 73 ASN A CA 1
ATOM 580 C C . ASN A 1 73 ? -21.817 -3.593 29.786 1.00 80.19 73 ASN A C 1
ATOM 582 O O . ASN A 1 73 ? -22.064 -4.713 30.228 1.00 80.19 73 ASN A O 1
ATOM 586 N N . LYS A 1 74 ? -20.677 -2.949 30.092 1.00 81.62 74 LYS A N 1
ATOM 587 C CA . LYS A 1 74 ? -19.557 -3.524 30.872 1.00 81.62 74 LYS A CA 1
ATOM 588 C C . LYS A 1 74 ? -19.027 -4.858 30.319 1.00 81.62 74 LYS A C 1
ATOM 590 O O . LYS A 1 74 ? -18.290 -5.573 30.995 1.00 81.62 74 LYS A O 1
ATOM 595 N N . THR A 1 75 ? -19.382 -5.194 29.082 1.00 84.56 75 THR A N 1
ATOM 596 C CA . THR A 1 75 ? -18.923 -6.378 28.358 1.00 84.56 75 THR A CA 1
ATOM 597 C C . THR A 1 75 ? -17.726 -6.025 27.494 1.00 84.56 75 THR A C 1
ATOM 599 O O . THR A 1 75 ? -17.732 -5.001 26.815 1.00 84.56 75 THR A O 1
ATOM 602 N N . LYS A 1 76 ? -16.723 -6.904 27.454 1.00 86.56 76 LYS A N 1
ATOM 603 C CA . LYS A 1 76 ? -15.542 -6.721 26.605 1.00 86.56 76 LYS A CA 1
ATOM 604 C C . LYS A 1 76 ? -15.924 -6.826 25.125 1.00 86.56 76 LYS A C 1
ATOM 606 O O . LYS A 1 76 ? -16.396 -7.875 24.685 1.00 86.56 76 LYS A O 1
ATOM 611 N N . ALA A 1 77 ? -15.664 -5.776 24.348 1.00 90.25 77 ALA A N 1
ATOM 612 C CA . ALA A 1 77 ? -15.944 -5.724 22.909 1.00 90.25 77 ALA A CA 1
ATOM 613 C C . ALA A 1 77 ? -14.896 -6.509 22.087 1.00 90.25 77 ALA A C 1
ATOM 615 O O . ALA A 1 77 ? -14.193 -5.954 21.245 1.00 90.25 77 ALA A O 1
ATOM 616 N N . THR A 1 78 ? -14.737 -7.808 22.366 1.00 91.31 78 THR A N 1
ATOM 617 C CA . THR A 1 78 ? -13.633 -8.636 21.841 1.00 91.31 78 THR A CA 1
ATOM 618 C C . THR A 1 78 ? -13.581 -8.671 20.312 1.00 91.31 78 THR A C 1
ATOM 620 O O . THR A 1 78 ? -12.501 -8.522 19.751 1.00 91.31 78 THR A O 1
ATOM 623 N N . ALA A 1 79 ? -14.725 -8.808 19.634 1.00 92.00 79 ALA A N 1
ATOM 624 C CA . ALA A 1 79 ? -14.771 -8.826 18.170 1.00 92.00 79 ALA A CA 1
ATOM 625 C C . ALA A 1 79 ? -14.259 -7.507 17.563 1.00 92.00 79 ALA A C 1
ATOM 627 O O . ALA A 1 79 ? -13.383 -7.522 16.705 1.00 92.00 79 ALA A O 1
ATOM 628 N N . VAL A 1 80 ? -14.727 -6.365 18.078 1.00 93.19 80 VAL A N 1
ATOM 629 C CA . VAL A 1 80 ? -14.321 -5.029 17.606 1.00 93.19 80 VAL A CA 1
ATOM 630 C C . VAL A 1 80 ? -12.839 -4.769 17.890 1.00 93.19 80 VAL A C 1
ATOM 632 O O . VAL A 1 80 ? -12.134 -4.216 17.053 1.00 93.19 80 VAL A O 1
ATOM 635 N N . ARG A 1 81 ? -12.328 -5.226 19.042 1.00 94.31 81 ARG A N 1
ATOM 636 C CA . ARG A 1 81 ? -10.896 -5.146 19.379 1.00 94.31 81 ARG A CA 1
ATOM 637 C C . ARG A 1 81 ? -10.018 -5.949 18.417 1.00 94.31 81 ARG A C 1
ATOM 639 O O . ARG A 1 81 ? -8.912 -5.504 18.127 1.00 94.31 81 ARG A O 1
ATOM 646 N N . ASN A 1 82 ? -10.486 -7.104 17.944 1.00 95.88 82 ASN A N 1
ATOM 647 C CA . ASN A 1 82 ? -9.747 -7.892 16.958 1.00 95.88 82 ASN A CA 1
ATOM 648 C C . ASN A 1 82 ? -9.670 -7.149 15.620 1.00 95.88 82 ASN A C 1
ATOM 650 O O . ASN A 1 82 ? -8.574 -6.980 15.103 1.00 95.88 82 ASN A O 1
ATOM 654 N N . ILE A 1 83 ? -10.791 -6.598 15.138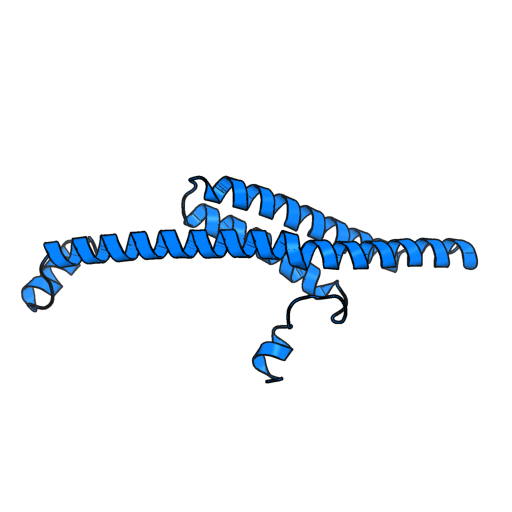 1.00 96.06 83 ILE A N 1
ATOM 655 C CA . ILE A 1 83 ? -10.812 -5.790 13.906 1.00 96.06 83 ILE A CA 1
ATOM 656 C C . ILE A 1 83 ? -9.875 -4.585 14.040 1.00 96.06 83 ILE A C 1
ATOM 658 O O . ILE A 1 83 ? -9.042 -4.356 13.171 1.00 96.06 83 ILE A O 1
ATOM 662 N N . LEU A 1 84 ? -9.949 -3.850 15.156 1.00 96.75 84 LEU A N 1
ATOM 663 C CA . LEU A 1 84 ? -9.067 -2.709 15.415 1.00 96.75 84 LEU A CA 1
ATOM 664 C C . LEU A 1 84 ? -7.588 -3.108 15.361 1.00 96.75 84 LEU A C 1
ATOM 666 O O . LEU A 1 84 ? -6.776 -2.388 14.787 1.00 96.75 84 LEU A O 1
ATOM 670 N N . LYS A 1 85 ? -7.236 -4.250 15.960 1.00 96.94 85 LYS A N 1
ATOM 671 C CA . LYS A 1 85 ? -5.866 -4.767 15.947 1.00 96.94 85 LYS A CA 1
ATOM 672 C C . LYS A 1 85 ? -5.407 -5.089 14.524 1.00 96.94 85 LYS A C 1
ATOM 674 O O . LYS A 1 85 ? -4.278 -4.754 14.172 1.00 96.94 85 LYS A O 1
ATOM 679 N N . ASP A 1 86 ? -6.261 -5.726 13.731 1.00 97.19 86 ASP A N 1
ATOM 680 C CA . ASP A 1 86 ? -5.927 -6.130 12.366 1.00 97.19 86 ASP A CA 1
ATOM 681 C C . ASP A 1 86 ? -5.785 -4.907 11.446 1.00 97.19 86 ASP A C 1
ATOM 683 O O . ASP A 1 86 ? -4.806 -4.810 10.706 1.00 97.19 86 ASP A O 1
ATOM 687 N N . VAL A 1 87 ? -6.687 -3.925 11.552 1.00 97.19 87 VAL A N 1
ATOM 688 C CA . VAL A 1 87 ? -6.586 -2.648 10.823 1.00 97.19 87 VAL A CA 1
ATOM 689 C C . VAL A 1 87 ? -5.314 -1.900 11.220 1.00 97.19 87 VAL A C 1
ATOM 691 O O . VAL A 1 87 ? -4.531 -1.526 10.350 1.00 97.19 87 VAL A O 1
ATOM 694 N N . ALA A 1 88 ? -5.055 -1.736 12.522 1.00 96.69 88 ALA A N 1
ATOM 695 C CA . ALA A 1 88 ? -3.870 -1.029 13.002 1.00 96.69 88 ALA A CA 1
ATOM 696 C C . ALA A 1 88 ? -2.571 -1.709 12.544 1.00 96.69 88 ALA A C 1
ATOM 698 O O . ALA A 1 88 ? -1.665 -1.038 12.058 1.00 96.69 88 ALA A O 1
ATOM 699 N N . SER A 1 89 ? -2.497 -3.042 12.627 1.00 97.56 89 SER A N 1
ATOM 700 C CA . SER A 1 89 ? -1.306 -3.783 12.207 1.00 97.56 89 SER A CA 1
ATOM 701 C C . SER A 1 89 ? -1.040 -3.663 10.706 1.00 97.56 89 SER A C 1
ATOM 703 O O . SER A 1 89 ? 0.112 -3.502 10.310 1.00 97.56 89 SER A O 1
ATOM 705 N N . ASN A 1 90 ? -2.072 -3.736 9.860 1.00 97.56 90 ASN A N 1
ATOM 706 C CA . ASN A 1 90 ? -1.887 -3.589 8.415 1.00 97.56 90 ASN A CA 1
ATOM 707 C C . ASN A 1 90 ? -1.595 -2.136 8.014 1.00 97.56 90 ASN A C 1
ATOM 709 O O . ASN A 1 90 ? -0.787 -1.910 7.117 1.00 97.56 90 ASN A O 1
ATOM 713 N N . MET A 1 91 ? -2.163 -1.155 8.720 1.00 96.88 91 MET A N 1
ATOM 714 C CA . MET A 1 91 ? -1.833 0.261 8.541 1.00 96.88 91 MET A CA 1
ATOM 715 C C . MET A 1 91 ? -0.363 0.551 8.886 1.00 96.88 91 MET A C 1
ATOM 717 O O . MET A 1 91 ? 0.319 1.220 8.112 1.00 96.88 91 MET A O 1
ATOM 721 N N . GLU A 1 92 ? 0.149 0.011 9.998 1.00 96.38 92 GLU A N 1
ATOM 722 C CA . GLU A 1 92 ? 1.570 0.120 10.363 1.00 96.38 92 GLU A CA 1
ATOM 723 C C . GLU A 1 92 ? 2.471 -0.524 9.304 1.00 96.38 92 GLU A C 1
ATOM 725 O O . GLU A 1 92 ? 3.416 0.107 8.832 1.00 96.38 92 GLU A O 1
ATOM 730 N N . LYS A 1 93 ? 2.139 -1.741 8.849 1.00 97.44 93 LYS A N 1
ATOM 731 C CA . LYS A 1 93 ? 2.874 -2.403 7.759 1.00 97.44 93 LYS A CA 1
ATOM 732 C C . LYS A 1 93 ? 2.885 -1.568 6.480 1.00 97.44 93 LYS A C 1
ATOM 734 O O . LYS A 1 93 ? 3.937 -1.424 5.866 1.00 97.44 93 LYS A O 1
ATOM 739 N N . ALA A 1 94 ? 1.745 -1.003 6.082 1.00 97.50 94 ALA A N 1
ATOM 740 C CA . ALA A 1 94 ? 1.657 -0.164 4.891 1.00 97.50 94 ALA A CA 1
ATOM 741 C C . ALA A 1 94 ? 2.537 1.094 5.016 1.00 97.50 94 ALA A C 1
ATOM 743 O O . ALA A 1 94 ? 3.225 1.463 4.062 1.00 97.50 94 ALA A O 1
ATOM 744 N N . ALA A 1 95 ? 2.579 1.724 6.194 1.00 96.56 95 ALA A N 1
ATOM 745 C CA . ALA A 1 95 ? 3.451 2.869 6.459 1.00 96.56 95 ALA A CA 1
ATOM 746 C C . ALA A 1 95 ? 4.949 2.492 6.432 1.00 96.56 95 ALA A C 1
ATOM 748 O O . ALA A 1 95 ? 5.769 3.206 5.839 1.00 96.56 95 ALA A O 1
ATOM 749 N N . ASP A 1 96 ? 5.306 1.344 7.011 1.00 97.56 96 ASP A N 1
ATOM 750 C CA . ASP A 1 96 ? 6.675 0.823 7.006 1.00 97.56 96 ASP A CA 1
ATOM 751 C C . ASP A 1 96 ? 7.149 0.484 5.587 1.00 97.56 96 ASP A C 1
ATOM 753 O O . ASP A 1 96 ? 8.237 0.900 5.174 1.00 97.56 96 ASP A O 1
ATOM 757 N N . GLU A 1 97 ? 6.334 -0.238 4.813 1.00 97.94 97 GLU A N 1
ATOM 758 C CA . GLU A 1 97 ? 6.651 -0.579 3.423 1.00 97.94 97 GLU A CA 1
ATOM 759 C C . GLU A 1 97 ? 6.709 0.661 2.530 1.00 97.94 97 GLU A C 1
ATOM 761 O O . GLU A 1 97 ? 7.591 0.760 1.678 1.00 97.94 97 GLU A O 1
ATOM 766 N N . THR A 1 98 ? 5.868 1.666 2.781 1.00 97.94 98 THR A N 1
ATOM 767 C CA . THR A 1 98 ? 5.961 2.965 2.100 1.00 97.94 98 THR A CA 1
ATOM 768 C C . THR A 1 98 ? 7.315 3.628 2.358 1.00 97.94 98 THR A C 1
ATOM 770 O O . THR A 1 98 ? 7.991 4.054 1.422 1.00 97.94 98 THR A O 1
ATOM 773 N N . THR A 1 99 ? 7.779 3.646 3.610 1.00 97.81 99 THR A N 1
ATOM 774 C CA . THR A 1 99 ? 9.086 4.220 3.974 1.00 97.81 99 THR A CA 1
ATOM 775 C C . THR A 1 99 ? 10.248 3.449 3.330 1.00 97.81 99 THR A C 1
ATOM 777 O O . THR A 1 99 ? 11.224 4.034 2.833 1.00 97.81 99 THR A O 1
ATOM 780 N N . LYS A 1 100 ? 10.154 2.112 3.294 1.00 97.88 100 LYS A N 1
ATOM 781 C CA . LYS A 1 100 ? 11.122 1.252 2.596 1.00 97.88 100 LYS A CA 1
ATOM 782 C C . LYS A 1 100 ? 11.124 1.524 1.094 1.00 97.88 100 LYS A C 1
ATOM 784 O O . LYS A 1 100 ? 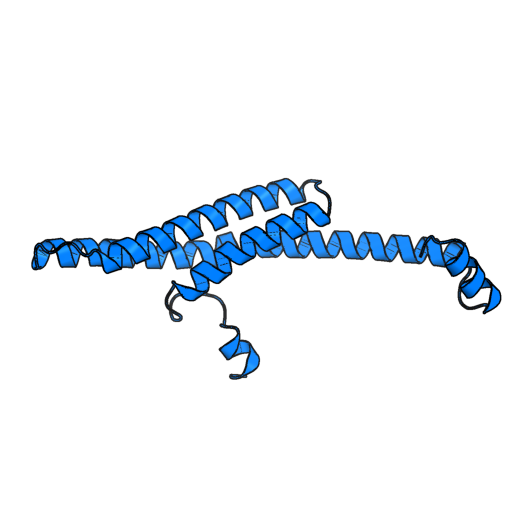12.205 1.587 0.502 1.00 97.88 100 LYS A O 1
ATOM 789 N N . LEU A 1 101 ? 9.951 1.716 0.493 1.00 98.00 101 LEU A N 1
ATOM 790 C CA . LEU A 1 101 ? 9.784 2.001 -0.929 1.00 98.00 101 LEU A CA 1
ATOM 791 C C . LEU A 1 101 ? 10.418 3.341 -1.295 1.00 98.00 101 LEU A C 1
ATOM 793 O O . LEU A 1 101 ? 11.268 3.387 -2.181 1.00 98.00 101 LEU A O 1
ATOM 797 N N . GLU A 1 102 ? 10.118 4.407 -0.553 1.00 97.75 102 GLU A N 1
ATOM 798 C CA . GLU A 1 102 ? 10.730 5.730 -0.740 1.00 97.75 102 GLU A CA 1
ATOM 799 C C . GLU A 1 102 ? 12.257 5.694 -0.629 1.00 97.75 102 GLU A C 1
ATOM 801 O O . GLU A 1 102 ? 12.973 6.365 -1.376 1.00 97.75 102 GLU A O 1
ATOM 806 N N . THR A 1 103 ? 12.780 4.876 0.285 1.00 97.88 103 THR A N 1
ATOM 807 C CA . THR A 1 103 ? 14.223 4.658 0.414 1.00 97.88 103 THR A CA 1
ATOM 808 C C . THR A 1 103 ? 14.780 3.897 -0.790 1.00 97.88 103 THR A C 1
ATOM 810 O O . THR A 1 103 ? 15.828 4.266 -1.322 1.00 97.88 103 THR A O 1
ATOM 813 N N . ALA A 1 104 ? 14.086 2.857 -1.256 1.00 97.38 104 ALA A N 1
ATOM 814 C CA . ALA A 1 104 ? 14.494 2.060 -2.408 1.00 97.38 104 ALA A CA 1
ATOM 815 C C . ALA A 1 104 ? 14.496 2.875 -3.712 1.00 97.38 104 ALA A C 1
ATOM 817 O O . ALA A 1 104 ? 15.411 2.727 -4.521 1.00 97.38 104 ALA A O 1
ATOM 818 N N . LEU A 1 105 ? 13.551 3.799 -3.891 1.00 96.69 105 LEU A N 1
ATOM 819 C CA . LEU A 1 105 ? 13.468 4.664 -5.074 1.00 96.69 105 LEU A CA 1
ATOM 820 C C . LEU A 1 105 ? 14.712 5.551 -5.279 1.00 96.69 105 LEU A C 1
ATOM 822 O O . LEU A 1 105 ? 14.981 5.978 -6.402 1.00 96.69 105 LEU A O 1
ATOM 826 N N . LYS A 1 106 ? 15.524 5.772 -4.235 1.00 95.69 106 LYS A N 1
ATOM 827 C CA . LYS A 1 106 ? 16.767 6.563 -4.306 1.00 95.69 106 LYS A CA 1
ATOM 828 C C . LYS A 1 106 ? 17.925 5.854 -5.015 1.00 95.69 106 LYS A C 1
ATOM 830 O O . LYS A 1 106 ? 18.928 6.499 -5.305 1.00 95.69 106 LYS A O 1
ATOM 835 N N . GLY A 1 107 ? 17.821 4.555 -5.306 1.00 93.44 107 GLY A N 1
ATOM 836 C CA . GLY A 1 107 ? 18.891 3.851 -6.028 1.00 93.44 107 GLY A CA 1
ATOM 837 C C . GLY A 1 107 ? 18.904 2.327 -5.945 1.00 93.44 107 GLY A C 1
ATOM 838 O O . GLY A 1 107 ? 19.893 1.717 -6.340 1.00 93.44 107 GLY A O 1
ATOM 839 N N . ALA A 1 108 ? 17.856 1.691 -5.425 1.00 96.19 108 ALA A N 1
ATOM 840 C CA . ALA A 1 108 ? 17.739 0.239 -5.453 1.00 96.19 108 ALA A CA 1
ATOM 841 C C . ALA A 1 108 ? 17.495 -0.291 -6.876 1.00 96.19 108 ALA A C 1
ATOM 843 O O . ALA A 1 108 ? 17.062 0.438 -7.772 1.00 96.19 108 ALA A O 1
ATOM 844 N N . SER A 1 109 ? 17.737 -1.591 -7.065 1.00 97.00 109 SER A N 1
ATOM 845 C CA . SER A 1 109 ? 17.354 -2.285 -8.293 1.00 97.00 109 SER A CA 1
ATOM 846 C C . SER A 1 109 ? 15.835 -2.305 -8.470 1.00 97.00 109 SER A C 1
ATOM 848 O O . SER A 1 109 ? 15.075 -2.323 -7.496 1.00 97.00 109 SER A O 1
ATOM 850 N N . THR A 1 110 ? 15.389 -2.370 -9.723 1.00 95.88 110 THR A N 1
ATOM 851 C CA . THR A 1 110 ? 13.971 -2.522 -10.077 1.00 95.88 110 THR A CA 1
ATOM 852 C C . THR A 1 110 ? 13.345 -3.763 -9.447 1.00 95.88 110 THR A C 1
ATOM 854 O O . THR A 1 110 ? 12.222 -3.684 -8.963 1.00 95.88 110 THR A O 1
ATOM 857 N N . ASP A 1 111 ? 14.078 -4.875 -9.350 1.00 97.19 111 ASP A N 1
ATOM 858 C CA . ASP A 1 111 ? 13.597 -6.093 -8.681 1.00 97.19 111 ASP A CA 1
ATOM 859 C C . ASP A 1 111 ? 13.294 -5.862 -7.196 1.00 97.19 111 ASP A C 1
ATOM 861 O O . ASP A 1 111 ? 12.280 -6.333 -6.679 1.00 97.19 111 ASP A O 1
ATOM 865 N N . LYS A 1 112 ? 14.145 -5.094 -6.501 1.00 97.56 112 LYS A N 1
ATOM 866 C CA . LYS A 1 112 ? 13.919 -4.751 -5.094 1.00 97.56 112 LYS A CA 1
ATOM 867 C C . LYS A 1 112 ? 12.724 -3.813 -4.938 1.00 97.56 112 LYS A C 1
ATOM 869 O O . LYS A 1 112 ? 11.925 -4.028 -4.034 1.00 97.56 112 LYS A O 1
ATOM 874 N N . ILE A 1 113 ? 12.588 -2.816 -5.815 1.00 98.12 113 ILE A N 1
ATOM 875 C CA . ILE A 1 113 ? 11.431 -1.906 -5.824 1.00 98.12 113 ILE A CA 1
ATOM 876 C C . ILE A 1 113 ? 10.143 -2.711 -6.026 1.00 98.12 113 ILE A C 1
ATOM 878 O O . ILE A 1 113 ? 9.216 -2.580 -5.236 1.00 98.12 113 ILE A O 1
ATOM 882 N N . ARG A 1 114 ? 10.108 -3.614 -7.014 1.00 97.69 114 ARG A N 1
ATOM 883 C CA . ARG A 1 114 ? 8.945 -4.473 -7.286 1.00 97.69 114 ARG A CA 1
ATOM 884 C C . ARG A 1 114 ? 8.587 -5.388 -6.124 1.00 97.69 114 ARG A C 1
ATOM 886 O O . ARG A 1 114 ? 7.404 -5.566 -5.860 1.00 97.69 114 ARG A O 1
ATOM 893 N N . LYS A 1 115 ? 9.580 -5.944 -5.426 1.00 98.19 115 LYS A N 1
ATOM 894 C CA . LYS A 1 115 ? 9.328 -6.754 -4.231 1.00 98.19 115 LYS A CA 1
ATOM 895 C C . LYS A 1 115 ? 8.668 -5.927 -3.124 1.00 98.19 115 LYS A C 1
ATOM 897 O O . LYS A 1 115 ? 7.640 -6.338 -2.612 1.00 98.19 115 LYS A O 1
ATOM 902 N N . ILE A 1 116 ? 9.211 -4.747 -2.823 1.00 98.25 116 ILE A N 1
ATOM 903 C CA . ILE A 1 116 ? 8.636 -3.857 -1.803 1.00 98.25 116 ILE A CA 1
ATOM 904 C C . ILE A 1 116 ? 7.227 -3.404 -2.206 1.00 98.25 116 ILE A C 1
ATOM 906 O O . ILE A 1 116 ? 6.336 -3.368 -1.370 1.00 98.25 116 ILE A O 1
ATOM 910 N N . MET A 1 117 ? 6.990 -3.105 -3.488 1.00 98.06 117 MET A N 1
ATOM 911 C CA . MET A 1 117 ? 5.642 -2.785 -3.972 1.00 98.06 117 MET A CA 1
ATOM 912 C C . MET A 1 117 ? 4.662 -3.953 -3.801 1.00 98.06 117 MET A C 1
ATOM 914 O O . MET A 1 117 ? 3.491 -3.710 -3.531 1.00 98.06 117 MET A O 1
ATOM 918 N N . ALA A 1 118 ? 5.113 -5.201 -3.953 1.00 98.12 118 ALA A N 1
ATOM 919 C CA . ALA A 1 118 ? 4.275 -6.373 -3.708 1.00 98.12 118 ALA A CA 1
ATOM 920 C C . ALA A 1 118 ? 3.932 -6.523 -2.216 1.00 98.12 118 ALA A C 1
ATOM 922 O O . ALA A 1 118 ? 2.767 -6.727 -1.889 1.00 98.12 118 ALA A O 1
ATOM 923 N N . ASP A 1 119 ? 4.915 -6.339 -1.330 1.00 97.94 119 ASP A N 1
ATOM 924 C CA . ASP A 1 119 ? 4.713 -6.382 0.125 1.00 97.94 119 ASP A CA 1
ATOM 925 C C . ASP A 1 119 ? 3.776 -5.238 0.587 1.00 97.94 119 ASP A C 1
ATOM 927 O O . ASP A 1 119 ? 2.853 -5.447 1.376 1.00 97.94 119 ASP A O 1
ATOM 931 N N . LEU A 1 120 ? 3.952 -4.030 0.032 1.00 98.06 120 LEU A N 1
ATOM 932 C CA . LEU A 1 120 ? 3.060 -2.885 0.253 1.00 98.06 120 LEU A CA 1
ATOM 933 C C . LEU A 1 120 ? 1.634 -3.191 -0.216 1.00 98.06 120 LEU A C 1
ATOM 935 O O . LEU A 1 120 ? 0.673 -2.894 0.492 1.00 98.06 120 LEU A O 1
ATOM 939 N N . ARG A 1 121 ? 1.499 -3.795 -1.401 1.00 96.56 121 ARG A N 1
ATOM 940 C CA . ARG A 1 121 ? 0.205 -4.179 -1.966 1.00 96.56 121 ARG A CA 1
ATOM 941 C C . ARG A 1 121 ? -0.525 -5.171 -1.067 1.00 96.56 121 ARG A C 1
ATOM 943 O O . ARG A 1 121 ? -1.707 -4.981 -0.833 1.00 96.56 121 ARG A O 1
ATOM 950 N N . GLU A 1 122 ? 0.159 -6.178 -0.533 1.00 97.00 122 GLU A N 1
ATOM 951 C CA . GLU A 1 122 ? -0.456 -7.154 0.375 1.00 97.00 122 GLU A CA 1
ATOM 952 C C . GLU A 1 122 ? -1.061 -6.478 1.618 1.00 97.00 122 GLU A C 1
ATOM 954 O O . GLU A 1 122 ? -2.183 -6.794 2.014 1.00 97.00 122 GLU A O 1
ATOM 959 N N . ALA A 1 123 ? -0.359 -5.501 2.201 1.00 97.06 123 ALA A N 1
ATOM 960 C CA . ALA A 1 123 ? -0.873 -4.738 3.338 1.00 97.06 123 ALA A CA 1
ATOM 961 C C . ALA A 1 123 ? -2.094 -3.875 2.967 1.00 97.06 123 ALA A C 1
ATOM 963 O O . ALA A 1 123 ? -3.046 -3.791 3.743 1.00 97.06 123 ALA A O 1
ATOM 964 N N . VAL A 1 124 ? -2.082 -3.246 1.787 1.00 96.38 124 VAL A N 1
ATOM 965 C CA . VAL A 1 124 ? -3.195 -2.421 1.288 1.00 96.38 124 VAL A CA 1
ATOM 966 C C . VAL A 1 124 ? -4.418 -3.270 0.939 1.00 96.38 124 VAL A C 1
ATOM 968 O O . VAL A 1 124 ? -5.516 -2.928 1.365 1.00 96.38 124 VAL A O 1
ATOM 971 N N . ASP A 1 125 ? -4.237 -4.389 0.236 1.00 95.00 125 ASP A N 1
ATOM 972 C CA . ASP A 1 125 ? -5.319 -5.313 -0.129 1.00 95.00 125 ASP A CA 1
ATOM 973 C C . ASP A 1 125 ? -5.973 -5.900 1.150 1.00 95.00 125 ASP A C 1
ATOM 975 O O . ASP A 1 125 ? -7.188 -6.093 1.218 1.00 95.00 125 ASP A O 1
ATOM 979 N N . ALA A 1 126 ? -5.198 -6.121 2.222 1.00 95.75 126 ALA A N 1
ATOM 980 C CA . ALA A 1 126 ? -5.745 -6.510 3.524 1.00 95.75 126 ALA A CA 1
ATOM 981 C C . ALA A 1 126 ? -6.576 -5.394 4.186 1.00 95.75 126 ALA A C 1
ATOM 983 O O . ALA A 1 126 ? -7.582 -5.686 4.834 1.00 95.75 126 ALA A O 1
ATOM 984 N N . LEU A 1 127 ? -6.178 -4.124 4.036 1.00 95.94 127 LEU A N 1
ATOM 985 C CA . LEU A 1 127 ? -6.962 -2.982 4.517 1.00 95.94 127 LEU A CA 1
ATOM 986 C C . LEU A 1 127 ? -8.258 -2.806 3.717 1.00 95.94 127 LEU A C 1
ATOM 988 O O . LEU A 1 127 ? -9.289 -2.543 4.332 1.00 95.94 127 LEU A O 1
ATOM 992 N N . GLU A 1 128 ? -8.233 -3.016 2.398 1.00 93.94 128 GLU A N 1
ATOM 993 C CA . GLU A 1 128 ? -9.423 -2.969 1.531 1.00 93.94 128 GLU A CA 1
ATOM 994 C C . GLU A 1 128 ? -10.517 -3.925 2.030 1.00 93.94 128 GLU A C 1
ATOM 996 O O . GLU A 1 128 ? -11.690 -3.568 2.075 1.00 93.94 128 GLU A O 1
ATOM 1001 N N . GLY A 1 129 ? -10.138 -5.125 2.481 1.00 92.19 129 GLY A N 1
ATOM 1002 C CA . GLY A 1 129 ? -11.080 -6.105 3.028 1.00 92.19 129 GLY A CA 1
ATOM 1003 C C . GLY A 1 129 ? -11.597 -5.807 4.444 1.00 92.19 129 GLY A C 1
ATOM 1004 O O . GLY A 1 129 ? -12.507 -6.495 4.909 1.00 92.19 129 GLY A O 1
ATOM 1005 N N . LEU A 1 130 ? -11.016 -4.834 5.153 1.00 94.25 130 LEU A N 1
ATOM 1006 C CA . LEU A 1 130 ? -11.356 -4.508 6.545 1.00 94.25 130 LEU A CA 1
ATOM 1007 C C . LEU A 1 130 ? -12.051 -3.151 6.696 1.00 94.25 130 LEU A C 1
ATOM 1009 O O . LEU A 1 130 ? -12.858 -2.987 7.615 1.00 94.25 130 LEU A O 1
ATOM 1013 N N . VAL A 1 131 ? -11.710 -2.181 5.847 1.00 94.56 131 VAL A N 1
ATOM 1014 C CA . VAL A 1 131 ? -12.254 -0.820 5.883 1.00 94.56 131 VAL A CA 1
ATOM 1015 C C . VAL A 1 131 ? -13.597 -0.782 5.137 1.00 94.56 131 VAL A C 1
ATOM 1017 O O . VAL A 1 131 ? -13.702 -1.348 4.052 1.00 94.56 131 VAL A O 1
ATOM 1020 N N . PRO A 1 132 ? -14.638 -0.124 5.684 1.00 93.00 132 PRO A N 1
ATOM 1021 C CA . PRO A 1 132 ? -15.922 0.025 5.002 1.00 93.00 132 PRO A CA 1
ATOM 1022 C C . PRO A 1 132 ? -15.791 0.715 3.640 1.00 93.00 132 PRO A C 1
ATOM 1024 O O . PRO A 1 132 ? -15.026 1.673 3.499 1.00 93.00 132 PRO A O 1
ATOM 1027 N N . ALA A 1 133 ? -16.583 0.272 2.662 1.00 90.12 133 ALA A N 1
ATOM 1028 C CA . ALA A 1 133 ? -16.550 0.787 1.291 1.00 90.12 133 ALA A CA 1
ATOM 1029 C C . ALA A 1 133 ? -16.856 2.293 1.209 1.00 90.12 133 ALA A C 1
ATOM 1031 O O . ALA A 1 133 ? -16.328 2.982 0.347 1.00 90.12 133 ALA A O 1
ATOM 1032 N N . GLU A 1 134 ? -17.655 2.826 2.136 1.00 89.69 134 GLU A N 1
ATOM 1033 C CA . GLU A 1 134 ? -17.999 4.249 2.202 1.00 89.69 134 GLU A CA 1
ATOM 1034 C C . GLU A 1 134 ? -16.810 5.143 2.588 1.00 89.69 134 GLU A C 1
ATOM 1036 O O . GLU A 1 134 ? -16.814 6.334 2.281 1.00 89.69 134 GLU A O 1
ATOM 1041 N N . ILE A 1 135 ? -15.817 4.579 3.283 1.00 91.69 135 ILE A N 1
ATOM 1042 C CA . ILE A 1 135 ? -14.598 5.273 3.731 1.00 91.69 135 ILE A CA 1
ATOM 1043 C C . ILE A 1 135 ? -13.434 4.965 2.777 1.00 91.69 135 ILE A C 1
ATOM 1045 O O . ILE A 1 135 ? -12.489 5.747 2.660 1.00 91.69 135 ILE A O 1
ATOM 1049 N N . TRP A 1 136 ? -13.479 3.818 2.094 1.00 93.81 136 TRP A N 1
ATOM 1050 C CA . TRP A 1 136 ? -12.407 3.385 1.212 1.00 93.81 136 TRP A CA 1
ATOM 1051 C C . TRP A 1 136 ? -12.285 4.315 -0.013 1.00 93.81 136 TRP A C 1
ATOM 1053 O O . TRP A 1 136 ? -13.249 4.500 -0.753 1.00 93.81 136 TRP A O 1
ATOM 1063 N N . PRO A 1 137 ? -11.109 4.921 -0.261 1.00 91.25 137 PRO A N 1
ATOM 1064 C CA . PRO A 1 137 ? -10.973 6.014 -1.227 1.00 91.25 137 PRO A CA 1
ATOM 1065 C C . PRO A 1 137 ? -10.805 5.542 -2.676 1.00 91.25 137 PRO A C 1
ATOM 1067 O O . PRO A 1 137 ? -10.713 6.369 -3.584 1.00 91.25 137 PRO A O 1
ATOM 1070 N N . LEU A 1 138 ? -10.691 4.231 -2.900 1.00 88.19 138 LEU A N 1
ATOM 1071 C CA . LEU A 1 138 ? -10.476 3.640 -4.215 1.00 88.19 138 LEU A CA 1
ATOM 1072 C C . LEU A 1 138 ? -11.703 2.817 -4.609 1.00 88.19 138 LEU A C 1
ATOM 1074 O O . LEU A 1 138 ? -12.254 2.126 -3.755 1.00 88.19 138 LEU A O 1
ATOM 1078 N N . PRO A 1 139 ? -12.121 2.840 -5.884 1.00 81.75 139 PRO A N 1
ATOM 1079 C CA . PRO A 1 139 ? -13.147 1.922 -6.346 1.00 81.75 139 PRO A CA 1
ATOM 1080 C C . PRO A 1 139 ? -12.641 0.489 -6.181 1.00 81.75 139 PRO A C 1
ATOM 1082 O O . PRO A 1 139 ? -11.497 0.174 -6.523 1.00 81.75 139 PRO A O 1
ATOM 1085 N N . SER A 1 140 ? -13.503 -0.381 -5.674 1.00 74.44 140 SER A N 1
ATOM 1086 C CA . SER A 1 140 ? -13.217 -1.806 -5.595 1.00 74.44 140 SER A CA 1
ATOM 1087 C C . SER A 1 140 ? -13.051 -2.396 -6.996 1.00 74.44 140 SER A C 1
ATOM 1089 O O . SER A 1 140 ? -13.595 -1.903 -7.992 1.00 74.44 140 SER A O 1
ATOM 1091 N N . TYR A 1 141 ? -12.350 -3.525 -7.088 1.00 63.16 141 TYR A N 1
ATOM 1092 C CA . TYR A 1 141 ? -12.224 -4.254 -8.354 1.00 63.16 141 TYR A CA 1
ATOM 1093 C C . TYR A 1 141 ? -13.579 -4.612 -8.977 1.00 63.16 141 TYR A C 1
ATOM 1095 O O . TYR A 1 141 ? -13.715 -4.608 -10.198 1.00 63.16 141 TYR A O 1
ATOM 1103 N N . ALA A 1 142 ? -14.584 -4.920 -8.154 1.00 61.22 142 ALA A N 1
ATOM 1104 C CA . ALA A 1 142 ? -15.921 -5.236 -8.638 1.00 61.22 142 ALA A CA 1
ATOM 1105 C C . ALA A 1 142 ? -16.591 -4.016 -9.289 1.00 61.22 142 ALA A C 1
ATOM 1107 O O . ALA A 1 142 ? -17.193 -4.146 -10.353 1.00 61.22 142 ALA A O 1
ATOM 1108 N N . GLU A 1 143 ? -16.438 -2.832 -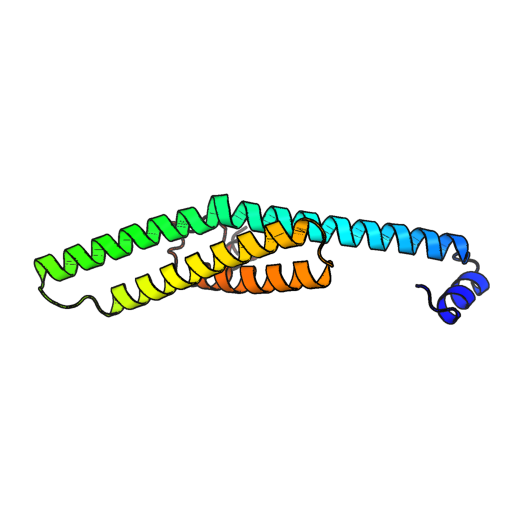8.698 1.00 72.69 143 GLU A N 1
ATOM 1109 C CA . GLU A 1 143 ? -16.952 -1.586 -9.271 1.00 72.69 143 GLU A CA 1
ATOM 1110 C C . GLU A 1 143 ? -16.237 -1.250 -10.579 1.00 72.69 143 GLU A C 1
ATOM 1112 O O . GLU A 1 143 ? -16.896 -1.022 -11.590 1.00 72.69 143 GLU A O 1
ATOM 1117 N N . MET A 1 144 ? -14.901 -1.332 -10.604 1.00 75.81 144 MET A N 1
ATOM 1118 C CA . MET A 1 144 ? -14.116 -1.063 -11.814 1.00 75.81 144 MET A CA 1
ATOM 1119 C C . MET A 1 144 ? -14.446 -2.005 -12.980 1.00 75.81 144 MET A C 1
ATOM 1121 O O . MET A 1 144 ? -14.320 -1.608 -14.138 1.00 75.81 144 MET A O 1
ATOM 1125 N N . LEU A 1 145 ? -14.805 -3.260 -12.694 1.00 72.44 145 LEU A N 1
ATOM 1126 C CA . LEU A 1 145 ? -15.007 -4.292 -13.714 1.00 72.44 145 LEU A CA 1
ATOM 1127 C C . LEU A 1 145 ? -16.466 -4.484 -14.141 1.00 72.44 145 LEU A C 1
ATOM 1129 O O . LEU A 1 145 ? -16.696 -4.963 -15.251 1.00 72.44 145 LEU A O 1
ATOM 1133 N N . PHE A 1 146 ? -17.441 -4.162 -13.287 1.00 70.31 146 PHE A N 1
ATOM 1134 C CA . PHE A 1 146 ? -18.848 -4.516 -13.521 1.00 70.31 146 PHE A CA 1
ATOM 1135 C C . PHE A 1 146 ? -19.837 -3.358 -13.373 1.00 70.31 146 PHE A C 1
ATOM 1137 O O . PHE A 1 146 ? -20.990 -3.509 -13.776 1.00 70.31 146 PHE A O 1
ATOM 1144 N N . ILE A 1 147 ? -19.419 -2.223 -12.811 1.00 61.19 147 ILE A N 1
ATOM 1145 C CA . ILE A 1 147 ? -20.275 -1.057 -12.572 1.00 61.19 147 ILE A CA 1
ATOM 1146 C C . ILE A 1 147 ? -19.625 0.148 -13.264 1.00 61.19 147 ILE A C 1
ATOM 1148 O O . ILE A 1 147 ? -19.126 1.069 -12.622 1.00 61.19 147 ILE A O 1
ATOM 1152 N N . SER A 1 148 ? -19.583 0.095 -14.598 1.00 53.00 148 SER A N 1
ATOM 1153 C CA . SER A 1 148 ? -19.177 1.205 -15.475 1.00 53.00 148 SER A CA 1
ATOM 1154 C C . SER A 1 148 ? -20.380 1.859 -16.136 1.00 53.00 148 SER A C 1
ATOM 1156 O O . SER A 1 148 ? -21.200 1.079 -16.678 1.00 53.00 148 SER A O 1
#

Sequence (148 aa):
MKDKRIAELFERHKVLSKKELDSRYGVYTETYETIVRYEGALAADMVKTLIVPAALEYTANLAETIKSIESINKTKATAVRNILKDVASNMEKAADETTKLETALKGASTDKIRKIMADLREAVDALEGLVPAEIWPLPSYAEMLFIS

Foldseek 3Di:
DPDPVVQVVCVVVVNDHPVRVVVVVVVVVVVLLVVLLVVLVVLLVCLVPAQLVLLVVVLVVLVVVQVVCCVPVVDGPVVSVVLSVQSVVLSVQLNVLSVVLVVCSVPNDSVSNVVSSVSNVVSRVSNVVRGDPVSHRDDDPCCVPPVD

Radius of gyration: 23.33 Å; chains: 1; bounding box: 48×27×74 Å